Protein AF-A0A2G3K864-F1 (afdb_monomer_lite)

Structure (mmCIF, N/CA/C/O backbone):
data_AF-A0A2G3K864-F1
#
_entry.id   AF-A0A2G3K864-F1
#
loop_
_atom_site.group_PDB
_atom_site.id
_atom_site.type_symbol
_atom_site.label_atom_id
_atom_site.label_alt_id
_atom_site.label_comp_id
_atom_site.label_asym_id
_atom_site.label_entity_id
_atom_site.label_seq_id
_atom_site.pdbx_PDB_ins_code
_atom_site.Cartn_x
_atom_site.Cartn_y
_atom_site.Cartn_z
_atom_site.occupancy
_atom_site.B_iso_or_equiv
_atom_site.auth_seq_id
_atom_site.auth_comp_id
_atom_site.auth_asym_id
_atom_site.auth_atom_id
_atom_site.pdbx_PDB_model_num
ATOM 1 N N . MET A 1 1 ? -21.731 -14.655 27.179 1.00 43.38 1 MET A N 1
ATOM 2 C CA . MET A 1 1 ? -20.406 -14.157 26.744 1.00 43.38 1 MET A CA 1
ATOM 3 C C . MET A 1 1 ? -20.590 -13.250 25.533 1.00 43.38 1 MET A C 1
ATOM 5 O O . MET A 1 1 ? -20.741 -13.748 24.425 1.00 43.38 1 MET A O 1
ATOM 9 N N . HIS A 1 2 ? -20.659 -11.930 25.735 1.00 39.72 2 HIS A N 1
ATOM 10 C CA . HIS A 1 2 ? -20.773 -10.982 24.623 1.00 39.72 2 HIS A CA 1
ATOM 11 C C . HIS A 1 2 ? -19.433 -10.917 23.882 1.00 39.72 2 HIS A C 1
ATOM 13 O O . HIS A 1 2 ? -18.510 -10.213 24.282 1.00 39.72 2 HIS A O 1
ATOM 19 N N . GLN A 1 3 ? -19.324 -11.708 22.815 1.00 43.09 3 GLN A N 1
ATOM 20 C CA . GLN A 1 3 ? -18.284 -11.589 21.801 1.00 43.09 3 GLN A CA 1
ATOM 21 C C . GLN A 1 3 ? -18.435 -10.200 21.166 1.00 43.09 3 GLN A C 1
ATOM 23 O O . GLN A 1 3 ? -19.224 -10.018 20.238 1.00 43.09 3 GLN A O 1
ATOM 28 N N . GLN A 1 4 ? -17.727 -9.195 21.688 1.00 50.75 4 GLN A N 1
ATOM 29 C CA . GLN A 1 4 ? -17.527 -7.934 20.980 1.00 50.75 4 GLN A CA 1
ATOM 30 C C . GLN A 1 4 ? -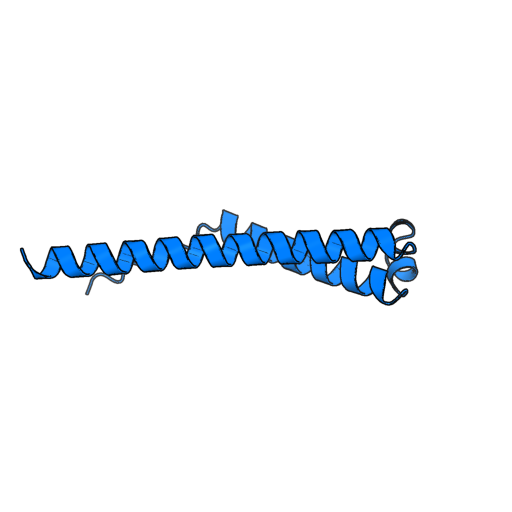16.711 -8.262 19.728 1.00 50.75 4 GLN A C 1
ATOM 32 O O . GLN A 1 4 ? -15.484 -8.202 19.740 1.00 50.75 4 GLN A O 1
ATOM 37 N N . LYS A 1 5 ? -17.399 -8.686 18.659 1.00 53.81 5 LYS A N 1
ATOM 38 C CA . LYS A 1 5 ? -16.800 -8.875 17.341 1.00 53.81 5 LYS A CA 1
ATOM 39 C C . LYS A 1 5 ? -16.056 -7.584 17.030 1.00 53.81 5 LYS A C 1
ATOM 41 O O . LYS A 1 5 ? -16.673 -6.515 17.021 1.00 53.81 5 LYS A O 1
ATOM 46 N N . LEU A 1 6 ? -14.746 -7.679 16.808 1.00 53.59 6 LEU A N 1
ATOM 47 C CA . LEU A 1 6 ? -13.995 -6.606 16.177 1.00 53.59 6 LEU A CA 1
ATOM 48 C C . LEU A 1 6 ? -14.717 -6.329 14.856 1.00 53.59 6 LEU A C 1
ATOM 50 O O . LEU A 1 6 ? -14.577 -7.078 13.892 1.00 53.59 6 LEU A O 1
ATOM 54 N N . LYS A 1 7 ? -15.557 -5.292 14.819 1.00 57.69 7 LYS A N 1
ATOM 55 C CA . LYS A 1 7 ? -16.072 -4.760 13.564 1.00 57.69 7 LYS A CA 1
ATOM 56 C C . LYS A 1 7 ? -14.896 -4.040 12.928 1.00 57.69 7 LYS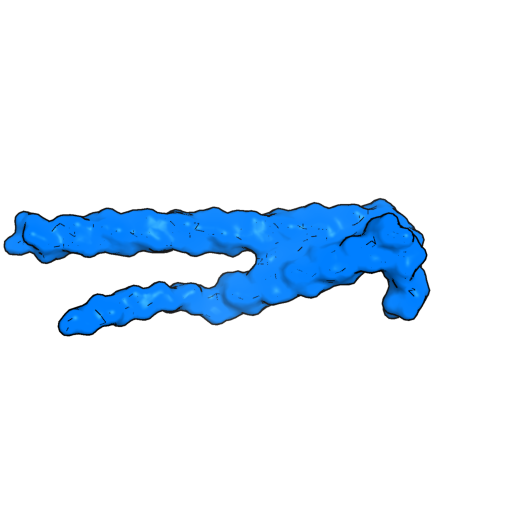 A C 1
ATOM 58 O O . LYS A 1 7 ? -14.765 -2.823 13.045 1.00 57.69 7 LYS A O 1
ATOM 63 N N . VAL A 1 8 ? -14.001 -4.813 12.312 1.00 61.03 8 VAL A N 1
ATOM 64 C CA . VAL A 1 8 ? -13.101 -4.272 11.302 1.00 61.03 8 VAL A CA 1
ATOM 65 C C . VAL A 1 8 ? -14.033 -3.609 10.300 1.00 61.03 8 VAL A C 1
ATOM 67 O O . VAL A 1 8 ? -14.924 -4.256 9.747 1.00 61.03 8 VAL A O 1
ATOM 70 N N . SER A 1 9 ? -13.941 -2.284 10.193 1.00 71.75 9 SER A N 1
ATOM 71 C CA . SER A 1 9 ? -14.780 -1.549 9.255 1.00 71.75 9 SER A CA 1
ATOM 72 C C . SER A 1 9 ? -14.483 -2.123 7.879 1.00 71.75 9 SER A C 1
ATOM 74 O O . SER A 1 9 ? -13.327 -2.099 7.464 1.00 71.75 9 SER A O 1
ATOM 76 N N . LEU A 1 10 ? -15.492 -2.648 7.181 1.00 76.62 10 LEU A N 1
ATOM 77 C CA . LEU A 1 10 ? -15.323 -3.221 5.842 1.00 76.62 10 LEU A CA 1
ATOM 78 C C . LEU A 1 10 ? -14.542 -2.263 4.924 1.00 76.62 10 LEU A C 1
ATOM 80 O O . LEU A 1 10 ? -13.695 -2.690 4.155 1.00 76.62 10 LEU A O 1
ATOM 84 N N . LYS A 1 11 ? -14.751 -0.951 5.098 1.00 78.75 11 LYS A N 1
ATOM 85 C CA . LYS A 1 11 ? -14.010 0.117 4.414 1.00 78.75 11 LYS A CA 1
ATOM 86 C C . LYS A 1 11 ? -12.496 0.069 4.656 1.00 78.75 11 LYS A C 1
ATOM 88 O O . LYS A 1 11 ? -11.733 0.240 3.718 1.00 78.75 11 LYS A O 1
ATOM 93 N N . LEU A 1 12 ? -12.068 -0.157 5.900 1.00 78.81 12 LEU A N 1
ATOM 94 C CA . LEU A 1 12 ? -10.651 -0.250 6.271 1.00 78.81 12 LEU A CA 1
ATOM 95 C C . LEU A 1 12 ? -10.010 -1.524 5.713 1.00 78.81 12 LEU A C 1
ATOM 97 O O . LEU A 1 12 ? -8.880 -1.479 5.252 1.00 78.81 12 LEU A O 1
ATOM 101 N N . PHE A 1 13 ? -10.752 -2.631 5.706 1.00 83.19 13 PHE A N 1
ATOM 102 C CA . PHE A 1 13 ? -10.290 -3.882 5.108 1.00 83.19 13 PHE A CA 1
ATOM 103 C C . PHE A 1 13 ? -10.139 -3.776 3.582 1.00 83.19 13 PHE A C 1
ATOM 105 O O . PHE A 1 13 ? -9.136 -4.200 3.025 1.00 83.19 13 PHE A O 1
ATOM 112 N N . VAL A 1 14 ? -11.103 -3.149 2.900 1.00 87.75 14 VAL A N 1
ATOM 113 C CA . VAL A 1 14 ? -11.004 -2.879 1.457 1.00 87.75 14 VAL A CA 1
ATOM 114 C C . VAL A 1 14 ? -9.820 -1.959 1.149 1.00 87.75 14 VAL A C 1
ATOM 116 O O . VAL A 1 14 ? -9.112 -2.189 0.174 1.00 87.75 14 VAL A O 1
ATOM 119 N N . LEU A 1 15 ? -9.569 -0.949 1.987 1.00 87.75 15 LEU A N 1
ATOM 120 C CA . LEU A 1 15 ? -8.414 -0.064 1.829 1.00 87.75 15 LEU A CA 1
ATOM 121 C C . LEU A 1 15 ? -7.079 -0.814 1.971 1.00 87.75 15 LEU A C 1
ATOM 123 O O . LEU A 1 15 ? -6.153 -0.538 1.214 1.00 87.75 15 LEU A O 1
ATOM 127 N N . ASP A 1 16 ? -6.996 -1.775 2.892 1.00 90.12 16 ASP A N 1
ATOM 128 C CA . ASP A 1 16 ? -5.818 -2.633 3.066 1.00 90.12 16 ASP A CA 1
ATOM 129 C C . ASP A 1 16 ? -5.570 -3.516 1.833 1.00 90.12 16 ASP A C 1
ATOM 131 O O . ASP A 1 16 ? -4.451 -3.570 1.325 1.00 90.12 16 ASP A O 1
ATOM 135 N N . ILE A 1 17 ? -6.630 -4.106 1.265 1.00 92.25 17 ILE A N 1
ATOM 136 C CA . ILE A 1 17 ? -6.545 -4.856 0.001 1.00 92.25 17 ILE A CA 1
ATOM 137 C C . ILE A 1 17 ? -6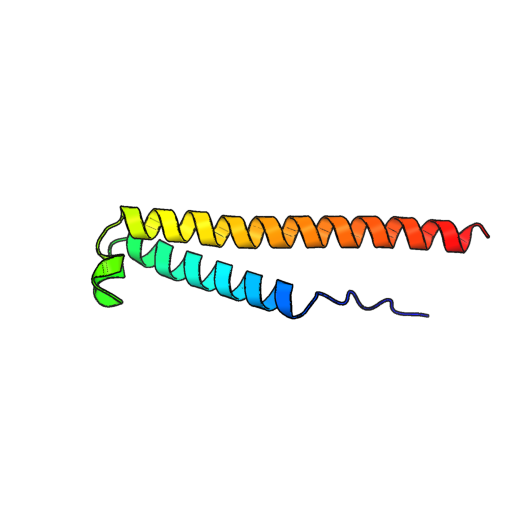.030 -3.961 -1.132 1.00 92.25 17 ILE A C 1
ATOM 139 O O . ILE A 1 17 ? -5.150 -4.369 -1.886 1.00 92.25 17 ILE A O 1
ATOM 143 N N . ILE A 1 18 ? -6.548 -2.735 -1.251 1.00 92.62 18 ILE A N 1
ATOM 144 C CA . ILE A 1 18 ? -6.077 -1.775 -2.258 1.00 92.62 18 ILE A CA 1
ATOM 145 C C . ILE A 1 18 ? -4.590 -1.464 -2.042 1.00 92.62 18 ILE A C 1
ATOM 147 O O . ILE A 1 18 ? -3.826 -1.465 -3.005 1.00 92.62 18 ILE A O 1
ATOM 151 N N . GLY A 1 19 ? -4.164 -1.255 -0.792 1.00 91.88 19 GLY A N 1
ATOM 152 C CA . GLY A 1 19 ? -2.757 -1.057 -0.437 1.00 91.88 19 GLY A CA 1
ATOM 153 C C . GLY A 1 19 ? -1.869 -2.230 -0.861 1.00 91.88 19 GLY A C 1
ATOM 154 O O . GLY A 1 19 ? -0.833 -2.018 -1.490 1.00 91.88 19 GLY A O 1
ATOM 155 N N . ALA A 1 20 ? -2.307 -3.463 -0.605 1.00 93.31 20 ALA A N 1
ATOM 156 C CA . ALA A 1 20 ? -1.588 -4.671 -1.004 1.00 93.31 20 ALA A CA 1
ATOM 157 C C . ALA A 1 20 ? -1.478 -4.810 -2.532 1.00 93.31 20 ALA A C 1
ATOM 159 O O . ALA A 1 20 ? -0.408 -5.130 -3.050 1.00 93.31 20 ALA A O 1
ATOM 160 N N . ILE A 1 21 ? -2.557 -4.516 -3.265 1.00 94.31 21 ILE A N 1
ATOM 161 C CA . ILE A 1 21 ? -2.569 -4.536 -4.734 1.00 94.31 21 ILE A CA 1
ATOM 162 C C . ILE A 1 21 ? -1.608 -3.478 -5.298 1.00 94.31 21 ILE A C 1
ATOM 164 O O . ILE A 1 21 ? -0.812 -3.782 -6.186 1.00 94.31 21 ILE A O 1
ATOM 168 N N . LEU A 1 22 ? -1.637 -2.254 -4.760 1.00 92.62 22 LEU A N 1
ATOM 169 C CA . LEU A 1 22 ? -0.717 -1.181 -5.150 1.00 92.62 22 LEU A CA 1
ATOM 170 C C . LEU A 1 22 ? 0.741 -1.581 -4.909 1.00 92.62 22 LEU A C 1
ATOM 172 O O . LEU A 1 22 ? 1.576 -1.392 -5.792 1.00 92.62 22 LEU A O 1
ATOM 176 N N . ALA A 1 23 ? 1.042 -2.178 -3.753 1.00 92.94 23 ALA A N 1
ATOM 177 C CA . ALA A 1 23 ? 2.388 -2.642 -3.441 1.00 92.94 23 ALA A CA 1
ATOM 178 C C . ALA A 1 23 ? 2.847 -3.772 -4.375 1.00 92.94 23 ALA A C 1
ATOM 180 O O . ALA A 1 23 ? 3.994 -3.761 -4.818 1.00 92.94 23 ALA A O 1
ATOM 181 N N . ALA A 1 24 ? 1.960 -4.708 -4.726 1.00 92.56 24 ALA A N 1
ATOM 182 C CA . ALA A 1 24 ? 2.268 -5.790 -5.658 1.00 92.56 24 ALA A CA 1
ATOM 183 C C . ALA A 1 24 ? 2.591 -5.263 -7.067 1.00 92.56 24 ALA A C 1
ATOM 185 O O . ALA A 1 24 ? 3.622 -5.623 -7.635 1.00 92.56 24 ALA A O 1
ATOM 186 N N . PHE A 1 25 ? 1.767 -4.360 -7.611 1.00 90.56 25 PHE A N 1
ATOM 187 C CA . PHE A 1 25 ? 2.053 -3.730 -8.905 1.00 90.56 25 PHE A CA 1
ATOM 188 C C . PHE A 1 25 ? 3.308 -2.863 -8.861 1.00 90.56 25 PHE A C 1
ATOM 190 O O . PHE A 1 25 ? 4.121 -2.902 -9.783 1.00 90.56 25 PHE A O 1
ATOM 197 N N . GLY A 1 26 ? 3.498 -2.119 -7.773 1.00 90.38 26 GLY A N 1
ATOM 198 C CA . GLY A 1 26 ? 4.710 -1.347 -7.558 1.00 90.38 26 GLY A CA 1
ATOM 199 C C . GLY A 1 26 ? 5.960 -2.223 -7.582 1.00 90.38 26 GLY A C 1
ATOM 200 O O . GLY A 1 26 ? 6.939 -1.869 -8.235 1.00 90.38 26 GLY A O 1
ATOM 201 N N . LEU A 1 27 ? 5.914 -3.395 -6.940 1.00 92.00 27 LEU A N 1
ATOM 202 C CA . LEU A 1 27 ? 7.030 -4.336 -6.900 1.00 92.00 27 LEU A CA 1
ATOM 203 C C . LEU A 1 27 ? 7.385 -4.845 -8.301 1.00 92.00 27 LEU A C 1
ATOM 205 O O . LEU A 1 27 ? 8.561 -4.848 -8.655 1.00 92.00 27 LEU A O 1
ATOM 209 N N . LEU A 1 28 ? 6.384 -5.182 -9.122 1.00 89.56 28 LEU A N 1
ATOM 210 C CA . LEU A 1 28 ? 6.597 -5.534 -10.532 1.00 89.56 28 LEU A CA 1
ATOM 211 C C . LEU A 1 28 ? 7.298 -4.398 -11.297 1.00 89.56 28 LEU A C 1
ATOM 213 O O . LEU A 1 28 ? 8.225 -4.648 -12.070 1.00 89.56 28 LEU A O 1
ATOM 217 N N . GLY A 1 29 ? 6.912 -3.144 -11.040 1.00 88.62 29 GLY A N 1
ATOM 218 C CA . GLY A 1 29 ? 7.584 -1.963 -11.592 1.00 88.62 29 GLY A CA 1
ATOM 219 C C . GLY A 1 29 ? 9.041 -1.820 -11.138 1.00 88.62 29 GLY A C 1
ATOM 220 O O . GLY A 1 29 ? 9.922 -1.583 -11.962 1.00 88.62 29 GLY A O 1
ATOM 221 N N . VAL A 1 30 ? 9.333 -2.022 -9.848 1.00 89.44 30 VAL A N 1
ATOM 222 C CA . VAL A 1 30 ? 10.703 -1.929 -9.300 1.00 89.44 30 VAL A CA 1
ATOM 223 C C . VAL A 1 30 ? 11.618 -3.020 -9.863 1.00 89.44 30 VAL A C 1
ATOM 225 O O . VAL A 1 30 ? 12.768 -2.738 -10.201 1.00 89.44 30 VAL A O 1
ATOM 228 N N . VAL A 1 31 ? 11.109 -4.248 -10.003 1.00 90.75 31 VAL A N 1
ATOM 229 C CA . VAL A 1 31 ? 11.851 -5.391 -10.569 1.00 90.75 31 VAL A CA 1
ATOM 230 C C . VAL A 1 31 ? 12.122 -5.203 -12.072 1.00 90.75 31 VAL A C 1
ATOM 232 O O . VAL A 1 31 ? 13.046 -5.800 -12.619 1.00 90.75 31 VAL A O 1
ATOM 235 N N . GLY A 1 32 ? 11.395 -4.296 -12.733 1.00 84.50 32 GLY A N 1
ATOM 236 C CA . GLY A 1 32 ? 11.555 -3.985 -14.155 1.00 84.50 32 GLY A CA 1
ATOM 237 C C . GLY A 1 32 ? 10.675 -4.828 -15.079 1.00 84.50 32 GLY A C 1
ATOM 238 O O . GLY A 1 32 ? 10.778 -4.699 -16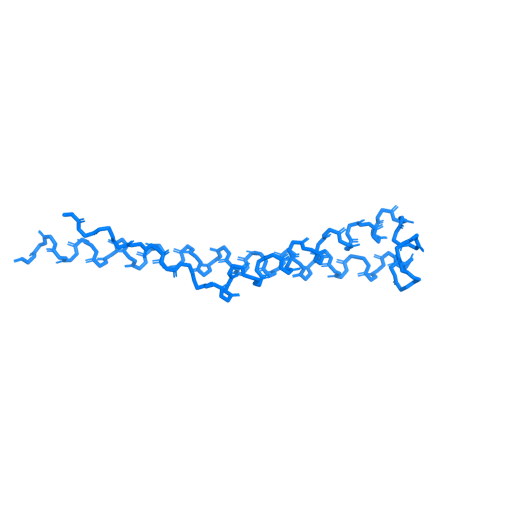.295 1.00 84.50 32 GLY A O 1
ATOM 239 N N . GLU A 1 33 ? 9.780 -5.645 -14.523 1.00 88.88 33 GLU A N 1
ATOM 240 C CA . GLU A 1 33 ? 8.774 -6.403 -15.279 1.00 88.88 33 GLU A CA 1
ATOM 241 C C . GLU A 1 33 ? 7.473 -5.610 -15.480 1.00 88.88 33 GLU A C 1
ATOM 243 O O . GLU A 1 33 ? 6.613 -5.997 -16.269 1.00 88.88 33 GLU A O 1
ATOM 248 N N . GLY A 1 34 ? 7.332 -4.456 -14.820 1.00 84.19 34 GLY A N 1
ATOM 249 C CA . GLY A 1 34 ? 6.127 -3.628 -14.860 1.00 84.19 34 GLY A CA 1
ATOM 250 C C . GLY A 1 34 ? 5.701 -3.185 -16.264 1.00 84.19 34 GLY A C 1
ATOM 251 O O . GLY A 1 34 ? 4.504 -3.051 -16.521 1.00 84.19 34 GLY A O 1
ATOM 252 N N . GLY A 1 35 ? 6.648 -3.055 -17.199 1.00 85.19 35 GLY A N 1
ATOM 253 C CA . GLY A 1 35 ? 6.361 -2.738 -18.601 1.00 85.19 35 GLY A CA 1
ATOM 254 C C . GLY A 1 35 ? 5.535 -3.801 -19.337 1.00 85.19 35 GLY A C 1
ATOM 255 O O . GLY A 1 35 ? 4.888 -3.471 -20.326 1.00 85.19 35 GLY A O 1
ATOM 256 N N . GLN A 1 36 ? 5.501 -5.048 -18.846 1.00 87.50 36 GLN A N 1
ATOM 257 C CA . GLN A 1 36 ? 4.651 -6.113 -19.396 1.00 87.50 36 GLN A CA 1
ATOM 258 C C . GLN A 1 36 ? 3.183 -5.974 -18.971 1.00 87.50 36 GLN A C 1
ATOM 260 O O . GLN A 1 36 ? 2.291 -6.471 -19.652 1.00 87.50 36 GLN A O 1
ATOM 265 N N . VAL A 1 37 ? 2.929 -5.298 -17.846 1.00 86.56 37 VAL A N 1
ATOM 266 C CA . VAL A 1 37 ? 1.581 -5.078 -17.307 1.00 86.56 37 VAL A CA 1
ATOM 267 C C . VAL A 1 37 ? 1.002 -3.770 -17.829 1.00 86.56 37 VAL A C 1
ATOM 269 O O . VAL A 1 37 ? -0.134 -3.734 -18.297 1.00 86.56 37 VAL A O 1
ATOM 272 N N . HIS A 1 38 ? 1.770 -2.681 -17.737 1.00 85.88 38 HIS A N 1
ATOM 273 C CA . HIS A 1 38 ? 1.342 -1.372 -18.215 1.00 85.88 38 HIS A CA 1
ATOM 274 C C . HIS A 1 38 ? 2.555 -0.480 -18.539 1.00 85.88 38 HIS A C 1
ATOM 276 O O . HIS A 1 38 ? 3.483 -0.418 -17.733 1.00 85.88 38 HIS A O 1
ATOM 282 N N . PRO A 1 39 ? 2.551 0.301 -19.639 1.00 86.00 39 PRO A N 1
ATOM 283 C CA . PRO A 1 39 ? 3.692 1.142 -20.025 1.00 86.00 39 PRO A CA 1
ATOM 284 C C . PRO A 1 39 ? 4.142 2.130 -18.940 1.00 86.00 39 PRO A C 1
ATOM 286 O O . PRO A 1 39 ? 5.327 2.394 -18.782 1.00 86.00 39 PRO A O 1
ATOM 289 N N . TRP A 1 40 ? 3.199 2.645 -18.149 1.00 86.25 40 TRP A N 1
ATOM 290 C CA . TRP A 1 40 ? 3.489 3.554 -17.031 1.00 86.25 40 TRP A CA 1
ATOM 291 C C . TRP A 1 40 ? 4.313 2.902 -15.901 1.00 86.25 40 TRP A C 1
ATOM 293 O O . TRP A 1 40 ? 5.072 3.581 -15.219 1.00 86.25 40 TRP A O 1
ATOM 303 N N . LEU A 1 41 ? 4.206 1.580 -15.733 1.00 83.00 41 LEU A N 1
ATOM 304 C CA . LEU A 1 41 ? 4.967 0.788 -14.759 1.00 83.00 41 LEU A CA 1
ATOM 305 C C . LEU A 1 41 ? 6.360 0.379 -15.272 1.00 83.00 41 LEU A C 1
ATOM 307 O O . LEU A 1 41 ? 7.104 -0.272 -14.542 1.00 83.00 41 LEU A O 1
ATOM 311 N N . ALA A 1 42 ? 6.725 0.734 -16.509 1.00 86.19 42 ALA A N 1
ATOM 312 C CA . ALA A 1 42 ? 8.068 0.488 -17.037 1.00 86.19 42 ALA A CA 1
ATOM 313 C C . ALA A 1 42 ? 9.134 1.347 -16.336 1.00 86.19 42 ALA A C 1
ATOM 315 O O . ALA A 1 42 ? 10.303 0.968 -16.276 1.00 86.19 42 ALA A O 1
ATOM 316 N N . ASP A 1 43 ? 8.731 2.495 -15.791 1.00 89.75 43 ASP A N 1
ATOM 317 C CA . ASP A 1 43 ? 9.610 3.336 -14.996 1.00 89.75 43 ASP A CA 1
ATOM 318 C C . ASP A 1 43 ? 9.665 2.843 -13.542 1.00 89.75 43 ASP A C 1
ATOM 320 O O . ASP A 1 43 ? 8.674 2.840 -12.802 1.00 89.75 43 ASP A O 1
ATOM 324 N N . ARG A 1 44 ? 10.872 2.464 -13.113 1.00 88.00 44 ARG A N 1
ATOM 325 C CA . ARG A 1 44 ? 11.150 1.965 -11.762 1.00 88.00 44 ARG A CA 1
ATOM 326 C C . ARG A 1 44 ? 10.793 2.976 -10.675 1.00 88.00 44 ARG A C 1
ATOM 328 O O . ARG A 1 44 ? 10.423 2.560 -9.577 1.00 88.00 44 ARG A O 1
ATOM 335 N N . ALA A 1 45 ? 10.877 4.280 -10.954 1.00 90.88 45 ALA A N 1
ATOM 336 C CA . ALA A 1 45 ? 10.514 5.315 -9.988 1.00 90.88 45 ALA A CA 1
ATOM 337 C C . ALA A 1 45 ? 9.017 5.257 -9.645 1.00 90.88 45 ALA A C 1
ATOM 339 O O . ALA A 1 45 ? 8.644 5.293 -8.471 1.00 90.88 45 ALA A O 1
ATOM 340 N N . HIS A 1 46 ? 8.165 5.074 -10.656 1.00 89.81 46 HIS A N 1
ATOM 341 C CA . HIS A 1 46 ? 6.725 4.911 -10.471 1.00 89.81 46 HIS A CA 1
ATOM 342 C C . HIS A 1 46 ? 6.402 3.634 -9.684 1.00 89.81 46 HIS A C 1
ATOM 344 O O . HIS A 1 46 ? 5.589 3.668 -8.757 1.00 89.81 46 HIS A O 1
ATOM 350 N N . GLY A 1 47 ? 7.102 2.533 -9.981 1.00 89.19 47 GLY A N 1
ATOM 351 C CA . GLY A 1 47 ? 7.014 1.297 -9.202 1.00 89.19 47 GLY A CA 1
ATOM 352 C C . GLY A 1 47 ? 7.359 1.503 -7.723 1.00 89.19 47 GLY A C 1
ATOM 353 O O . GLY A 1 47 ? 6.599 1.103 -6.844 1.00 89.19 47 GLY A O 1
ATOM 354 N N . ALA A 1 48 ? 8.462 2.196 -7.428 1.00 91.50 48 ALA A N 1
ATOM 355 C CA . ALA A 1 48 ? 8.885 2.465 -6.054 1.00 91.50 48 ALA A CA 1
ATOM 356 C C . ALA A 1 48 ? 7.864 3.319 -5.283 1.00 91.50 48 ALA A C 1
ATOM 358 O O . ALA A 1 48 ? 7.559 3.018 -4.128 1.00 91.50 48 ALA A O 1
ATOM 359 N N . ILE A 1 49 ? 7.286 4.341 -5.926 1.00 93.94 49 ILE A N 1
ATOM 360 C CA . ILE A 1 49 ? 6.226 5.170 -5.329 1.00 93.94 49 ILE A CA 1
ATOM 361 C C . ILE A 1 49 ? 5.009 4.308 -4.977 1.00 93.94 49 ILE A C 1
ATOM 363 O O . ILE A 1 49 ? 4.502 4.394 -3.860 1.00 93.94 49 ILE A O 1
ATOM 367 N N . LEU A 1 50 ? 4.570 3.441 -5.892 1.00 93.12 50 LEU A N 1
ATOM 368 C CA . LEU A 1 50 ? 3.453 2.518 -5.666 1.00 93.12 50 LEU A CA 1
ATOM 369 C C . LEU A 1 50 ? 3.701 1.576 -4.482 1.00 93.12 50 LEU A C 1
ATOM 371 O O . LEU A 1 50 ? 2.806 1.395 -3.655 1.00 93.12 50 LEU A O 1
ATOM 375 N N . VAL A 1 51 ? 4.919 1.034 -4.355 1.00 93.81 51 VAL A N 1
ATOM 376 C CA . VAL A 1 51 ? 5.315 0.207 -3.202 1.00 93.81 51 VAL A CA 1
ATOM 377 C C . VAL A 1 51 ? 5.206 0.995 -1.902 1.00 93.81 51 VAL A C 1
ATOM 379 O O . VAL A 1 51 ? 4.560 0.538 -0.962 1.00 93.81 51 VAL A O 1
ATOM 382 N N . VAL A 1 52 ? 5.804 2.187 -1.843 1.00 96.00 52 VAL A N 1
ATOM 383 C CA . VAL A 1 52 ? 5.809 3.015 -0.628 1.00 96.00 52 VAL A CA 1
ATOM 384 C C . VAL A 1 52 ? 4.390 3.413 -0.226 1.00 96.00 52 VAL A C 1
ATOM 386 O O . VAL A 1 52 ? 4.037 3.314 0.949 1.00 96.00 52 VAL A O 1
ATOM 389 N N . VAL A 1 53 ? 3.554 3.817 -1.185 1.00 94.25 53 VAL A N 1
ATOM 390 C CA . VAL A 1 53 ? 2.154 4.181 -0.928 1.00 94.25 53 VAL A CA 1
ATOM 391 C C . VAL A 1 53 ? 1.353 2.970 -0.450 1.00 94.25 53 VAL A C 1
ATOM 393 O O . VAL A 1 53 ? 0.641 3.073 0.549 1.00 94.25 53 VAL A O 1
ATOM 396 N N . GLY A 1 54 ? 1.493 1.818 -1.112 1.00 92.75 54 GLY A N 1
ATOM 397 C CA . GLY A 1 54 ? 0.804 0.587 -0.728 1.00 92.75 54 GLY A CA 1
ATOM 398 C C . GLY A 1 54 ? 1.165 0.138 0.689 1.00 92.75 54 GLY A C 1
ATOM 399 O O . GLY A 1 54 ? 0.280 -0.057 1.524 1.00 92.75 54 GLY A O 1
ATOM 400 N N . LEU A 1 55 ? 2.463 0.084 1.003 1.00 93.88 55 LEU A N 1
ATOM 401 C CA . LEU A 1 55 ? 2.955 -0.239 2.345 1.00 93.88 55 LEU A CA 1
ATOM 402 C C . LEU A 1 55 ? 2.522 0.798 3.389 1.00 93.88 55 LEU A C 1
ATOM 404 O O . LEU A 1 55 ? 2.178 0.431 4.512 1.00 93.88 55 LEU A O 1
ATOM 408 N N . GLY A 1 56 ? 2.495 2.083 3.030 1.00 94.00 56 GLY A N 1
ATOM 409 C CA . GLY A 1 56 ? 2.021 3.156 3.902 1.00 94.00 56 GLY A CA 1
ATOM 410 C C . GLY A 1 56 ? 0.548 2.997 4.287 1.00 94.00 56 GLY A C 1
ATOM 411 O O . GLY A 1 56 ? 0.200 3.152 5.459 1.00 94.00 56 GLY A O 1
ATOM 412 N N . LEU A 1 57 ? -0.311 2.625 3.333 1.00 91.56 57 LEU A N 1
ATOM 413 C CA . LEU A 1 57 ? -1.730 2.349 3.586 1.00 91.56 57 LEU A CA 1
ATOM 414 C C . LEU A 1 57 ? -1.922 1.139 4.510 1.00 91.56 57 LEU A C 1
ATOM 416 O O . LEU A 1 57 ? -2.705 1.215 5.459 1.00 91.56 57 LEU A O 1
ATOM 420 N N . MET A 1 58 ? -1.170 0.060 4.287 1.00 91.19 58 MET A N 1
ATOM 421 C CA . MET A 1 58 ? -1.212 -1.132 5.143 1.00 91.19 58 MET A CA 1
ATOM 422 C C . MET A 1 58 ? -0.707 -0.829 6.563 1.00 91.19 58 MET A C 1
ATOM 424 O O . MET A 1 58 ? -1.323 -1.223 7.556 1.00 91.19 58 MET A O 1
ATOM 428 N N . ALA A 1 59 ? 0.381 -0.062 6.691 1.00 92.12 59 ALA A N 1
ATOM 429 C CA . ALA A 1 59 ? 0.905 0.376 7.985 1.00 92.12 59 ALA A CA 1
ATOM 430 C C . ALA A 1 59 ? -0.101 1.265 8.736 1.00 92.12 59 ALA A C 1
ATOM 432 O O . ALA A 1 59 ? -0.303 1.100 9.943 1.00 92.12 59 ALA A O 1
ATOM 433 N N . TRP A 1 60 ? -0.782 2.167 8.023 1.00 89.56 60 TRP A N 1
ATOM 434 C CA . TRP A 1 60 ? -1.856 2.985 8.583 1.00 89.56 60 TRP A CA 1
ATOM 435 C C . TRP A 1 60 ? -3.020 2.124 9.086 1.00 89.56 60 TRP A C 1
ATOM 437 O O . TRP A 1 60 ? -3.510 2.331 10.200 1.00 89.56 60 TRP A O 1
ATOM 447 N N . PHE A 1 61 ? -3.445 1.134 8.296 1.00 88.50 61 PHE A N 1
ATOM 448 C CA . PHE A 1 61 ? -4.484 0.185 8.688 1.00 88.50 61 PHE A CA 1
ATOM 449 C C . PHE A 1 61 ? -4.095 -0.593 9.952 1.00 88.50 61 PHE A C 1
ATOM 451 O O . PHE A 1 61 ? -4.872 -0.626 10.911 1.00 88.50 61 PHE A O 1
ATOM 458 N N . MET A 1 62 ? -2.879 -1.149 9.998 1.00 87.94 62 MET A N 1
ATOM 459 C CA . MET A 1 62 ? -2.353 -1.825 11.187 1.00 87.94 62 MET A CA 1
ATOM 460 C C . MET A 1 62 ? -2.388 -0.911 12.413 1.00 87.94 62 MET A C 1
ATOM 462 O O . MET A 1 62 ? -2.852 -1.322 13.477 1.00 87.94 62 MET A O 1
ATOM 466 N N . PHE A 1 63 ? -1.942 0.337 12.277 1.00 90.25 63 PHE A N 1
ATOM 467 C CA . PHE A 1 63 ? -1.928 1.294 13.379 1.00 90.25 63 PHE A CA 1
ATOM 468 C C . PHE A 1 63 ? -3.335 1.607 13.913 1.00 90.25 63 PHE A C 1
ATOM 470 O O . PHE A 1 63 ? -3.543 1.621 15.132 1.00 90.25 63 PHE A O 1
ATOM 477 N N . ASP A 1 64 ? -4.320 1.805 13.030 1.00 88.06 64 ASP A N 1
ATOM 478 C CA . ASP A 1 64 ? -5.715 2.023 13.436 1.00 88.06 64 ASP A CA 1
ATOM 479 C C . ASP A 1 64 ? -6.303 0.777 14.119 1.00 88.06 64 ASP A C 1
ATOM 481 O O . ASP A 1 64 ? -6.971 0.870 15.154 1.00 88.06 64 ASP A O 1
ATOM 485 N N . LEU A 1 65 ? -5.989 -0.413 13.600 1.00 85.69 65 LEU A N 1
ATOM 486 C CA . LEU A 1 65 ? -6.411 -1.686 14.177 1.00 85.69 65 LEU A CA 1
ATOM 487 C C . LEU A 1 65 ? -5.827 -1.888 15.585 1.00 85.69 65 LEU A C 1
ATOM 489 O O . LEU A 1 65 ? -6.571 -2.196 16.520 1.00 85.69 65 LEU A O 1
ATOM 493 N N . PHE A 1 66 ? -4.534 -1.618 15.785 1.00 87.75 66 PHE A N 1
ATOM 494 C CA . PHE A 1 66 ? -3.898 -1.673 17.105 1.00 87.75 66 PHE A CA 1
ATOM 495 C C . PHE A 1 66 ? -4.501 -0.671 18.092 1.00 87.75 66 PHE A C 1
ATOM 497 O O . PHE A 1 66 ? -4.768 -1.031 19.244 1.00 87.75 66 PHE A O 1
ATOM 504 N N . LYS A 1 67 ? -4.771 0.567 17.658 1.00 87.69 67 LYS A N 1
ATOM 505 C CA . LYS A 1 67 ? -5.444 1.574 18.493 1.00 87.69 67 LYS A CA 1
ATOM 506 C C . LYS A 1 67 ? -6.820 1.100 18.953 1.00 87.69 67 LYS A C 1
ATOM 508 O O . LYS A 1 67 ? -7.132 1.197 20.141 1.00 87.69 67 LYS A O 1
ATOM 513 N N . ARG A 1 68 ? -7.621 0.539 18.044 1.00 82.56 68 ARG A N 1
ATOM 514 C CA . ARG A 1 68 ? -8.954 0.001 18.361 1.00 82.56 68 ARG A CA 1
ATOM 515 C C . ARG A 1 68 ? -8.880 -1.177 19.328 1.00 82.56 68 ARG A C 1
ATOM 517 O O . ARG A 1 68 ? -9.622 -1.194 20.308 1.00 82.56 68 ARG A O 1
ATOM 524 N N . ILE A 1 69 ? -7.957 -2.118 19.110 1.00 83.81 69 ILE A N 1
ATOM 525 C CA . ILE A 1 69 ? -7.739 -3.254 20.020 1.00 83.81 69 ILE A CA 1
ATOM 526 C C . ILE A 1 69 ? -7.349 -2.757 21.418 1.00 83.81 69 ILE A C 1
ATOM 528 O O . ILE A 1 69 ? -7.884 -3.240 22.419 1.00 83.81 69 ILE A O 1
ATOM 532 N N . ARG A 1 70 ? -6.448 -1.770 21.509 1.00 85.31 70 ARG A N 1
ATOM 533 C CA . ARG A 1 70 ? -6.031 -1.181 22.790 1.00 85.31 70 ARG A CA 1
ATOM 534 C C . ARG A 1 70 ? -7.204 -0.519 23.517 1.00 85.31 70 ARG A C 1
ATOM 536 O O . ARG A 1 70 ? -7.374 -0.757 24.711 1.00 85.31 70 ARG A O 1
ATOM 543 N N . ALA A 1 71 ? -8.030 0.249 22.804 1.00 82.12 71 ALA A N 1
ATOM 544 C CA . ALA A 1 71 ? -9.220 0.882 23.371 1.00 82.12 71 ALA A CA 1
ATOM 545 C C . ALA A 1 71 ? -10.224 -0.155 23.911 1.00 82.12 71 ALA A C 1
ATOM 547 O O . ALA A 1 71 ? -10.701 -0.021 25.037 1.00 82.12 71 ALA A O 1
ATOM 548 N N . GLN A 1 72 ? -10.478 -1.237 23.165 1.00 75.50 72 GLN A N 1
ATOM 549 C CA . GLN A 1 72 ? -11.373 -2.316 23.603 1.00 75.50 72 GLN A CA 1
ATOM 550 C C . GLN A 1 72 ? -10.875 -3.033 24.865 1.00 75.50 72 GLN A C 1
ATOM 552 O O . GLN A 1 72 ? -11.672 -3.337 25.755 1.00 75.50 72 GLN A O 1
ATOM 557 N N . ARG A 1 73 ? -9.559 -3.274 24.982 1.00 75.75 73 ARG A N 1
AT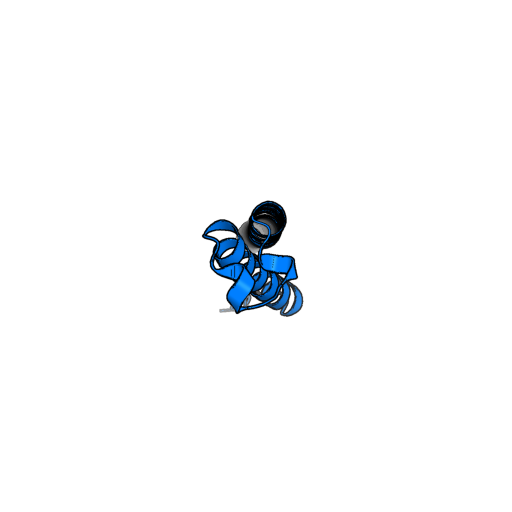OM 558 C CA . ARG A 1 73 ? -8.976 -3.877 26.194 1.00 75.75 73 ARG A CA 1
ATOM 559 C C . ARG A 1 73 ? -9.233 -3.017 27.433 1.00 75.75 73 ARG A C 1
ATOM 561 O O . ARG A 1 73 ? -9.582 -3.560 28.473 1.00 75.75 73 ARG A O 1
ATOM 568 N N . GLN A 1 74 ? -9.129 -1.694 27.315 1.00 69.38 74 GLN A N 1
ATOM 569 C CA . GLN A 1 74 ? -9.325 -0.774 28.439 1.00 69.38 74 GLN A CA 1
ATOM 570 C C . GLN A 1 74 ? -10.796 -0.679 28.885 1.00 69.38 74 GLN A C 1
ATOM 572 O O . GLN A 1 74 ? -11.072 -0.593 30.083 1.00 69.38 74 GLN A O 1
ATOM 577 N N . SER A 1 75 ? -11.750 -0.751 27.949 1.00 63.44 75 SER A N 1
ATOM 578 C CA . SER A 1 75 ? -13.186 -0.787 28.267 1.00 63.44 75 SER A CA 1
ATOM 579 C C . SER A 1 75 ? -13.598 -2.069 28.996 1.00 63.44 75 SER A C 1
ATOM 581 O O . SER A 1 75 ? -14.417 -2.011 29.911 1.00 63.44 75 SER A O 1
ATOM 583 N N . ARG A 1 76 ? -13.005 -3.218 28.637 1.00 60.88 76 ARG A N 1
ATOM 584 C CA . ARG A 1 76 ? -13.304 -4.513 29.270 1.00 60.88 76 ARG A CA 1
ATOM 585 C C . ARG A 1 76 ? -12.857 -4.567 30.735 1.00 60.88 76 ARG A C 1
ATOM 587 O O . ARG A 1 76 ? -13.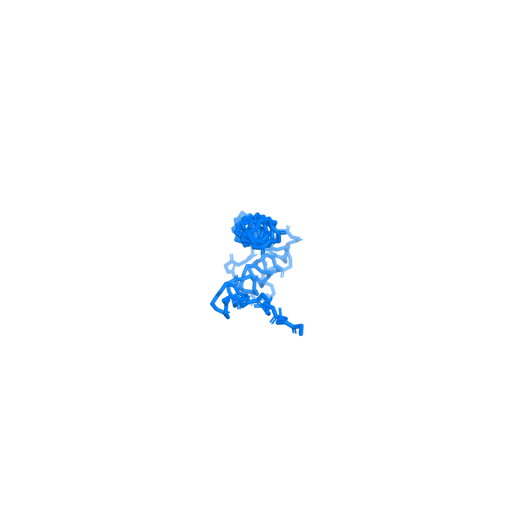557 -5.155 31.549 1.00 60.88 76 ARG A O 1
ATOM 594 N N . THR A 1 77 ? -11.740 -3.925 31.083 1.00 62.50 77 THR A N 1
ATOM 595 C CA . THR A 1 77 ? -11.254 -3.871 32.473 1.00 62.50 77 THR A CA 1
ATOM 596 C C . THR A 1 77 ? -12.145 -3.006 33.366 1.00 62.50 77 THR A C 1
ATOM 598 O O . THR A 1 77 ? -12.375 -3.371 34.510 1.00 62.50 77 THR A O 1
ATOM 601 N N . ARG A 1 78 ? -12.700 -1.897 32.851 1.00 60.12 78 ARG A N 1
ATOM 602 C CA . ARG A 1 78 ? -13.598 -1.014 33.626 1.00 60.12 78 ARG A CA 1
ATOM 603 C C . ARG A 1 78 ? -14.964 -1.637 33.937 1.00 60.12 78 ARG A C 1
ATOM 605 O O . ARG A 1 78 ? -15.536 -1.327 34.971 1.00 60.12 78 ARG A O 1
ATOM 612 N N . GLN A 1 79 ? -15.474 -2.518 33.075 1.00 58.06 79 GLN A N 1
ATOM 613 C CA . GLN A 1 79 ? -16.740 -3.227 33.317 1.00 58.06 79 GLN A CA 1
ATOM 614 C C . GLN A 1 79 ? -16.634 -4.356 34.351 1.00 58.06 79 GLN A C 1
ATOM 616 O O . GLN A 1 79 ? -17.661 -4.859 34.779 1.00 58.06 79 GLN A O 1
ATOM 621 N N . HIS A 1 80 ? -15.425 -4.784 34.722 1.00 53.09 80 HIS A N 1
ATOM 622 C CA . HIS A 1 80 ? -15.228 -5.878 35.680 1.00 53.09 80 HIS A CA 1
ATOM 623 C C . HIS A 1 80 ? -14.942 -5.381 37.113 1.00 53.09 80 HIS A C 1
ATOM 625 O O . HIS A 1 80 ? -14.863 -6.185 38.039 1.00 53.09 80 HIS A O 1
ATOM 631 N N . THR A 1 81 ? -14.752 -4.071 37.291 1.00 56.34 81 THR A N 1
ATOM 632 C CA . THR A 1 81 ? -14.544 -3.394 38.585 1.00 56.34 81 THR A CA 1
ATOM 633 C C . THR A 1 81 ? -15.734 -2.536 39.029 1.00 56.34 81 THR A C 1
ATOM 635 O O . THR A 1 81 ? -15.631 -1.862 40.051 1.00 56.34 81 THR A O 1
ATOM 638 N N . SER A 1 82 ? -16.842 -2.558 38.278 1.00 50.12 82 SER A N 1
ATOM 639 C CA . SER A 1 82 ? -18.153 -2.029 38.698 1.00 50.12 82 SER A CA 1
ATOM 640 C C . SER A 1 82 ? -19.096 -3.190 38.972 1.00 50.12 82 SER A C 1
ATOM 642 O O . SER A 1 82 ? -19.932 -3.033 39.882 1.00 50.12 82 SER A O 1
#

Foldseek 3Di:
DPPPPPPPPVVLVVLLVVLVVLLVLLVCLLVQNNCVVPVVSNHNVSSPVSNVSSVVSNVVSVVVSVVVVVVVVVVVVVVVVD

Sequence (82 aa):
MHQQKLKVSLKLFVLDIIGAILAAFGLLGVVGEGGQVHPWLADRAHGAILVVVGLGLMAWFMFDLFKRIRAQRQSRTRQHTS

Radius of gyration: 18.67 Å; chains: 1; bounding box: 33×20×59 Å

pLDDT: mean 81.29, std 14.55, range [39.72, 96.0]

Secondary structure (DSSP, 8-state):
---------HHHHHHHHHHHHHHHHHHHHHHT-GGGT-GGGGSHHHHHHHHHHHHHHHHHHHHHHHHHHHHHHHHHHHTT--